Protein AF-A0A9E9L6X9-F1 (afdb_monomer_lite)

Radius of gyration: 19.64 Å; chains: 1; bounding box: 44×42×44 Å

Structure (mmCIF, N/CA/C/O backbone):
data_AF-A0A9E9L6X9-F1
#
_entry.id   AF-A0A9E9L6X9-F1
#
loop_
_atom_site.group_PDB
_atom_site.id
_atom_site.type_symbol
_atom_site.label_atom_id
_atom_site.label_alt_id
_atom_site.label_comp_id
_atom_site.label_asym_id
_atom_site.label_entity_id
_atom_site.label_seq_id
_atom_site.pdbx_PDB_ins_code
_atom_site.Cartn_x
_atom_site.Cartn_y
_atom_site.Cartn_z
_atom_site.occupancy
_atom_site.B_iso_or_equiv
_atom_site.auth_seq_id
_atom_site.auth_comp_id
_atom_site.auth_asym_id
_atom_site.auth_atom_id
_atom_site.pdbx_PDB_model_num
ATOM 1 N N . MET A 1 1 ? -17.446 -1.791 19.828 1.00 82.00 1 MET A N 1
ATOM 2 C CA . MET A 1 1 ? -18.144 -2.607 18.812 1.00 82.00 1 MET A CA 1
ATOM 3 C C . MET A 1 1 ? -17.167 -2.880 17.682 1.00 82.00 1 MET A C 1
ATOM 5 O O . MET A 1 1 ? -16.542 -1.937 17.215 1.00 82.00 1 MET A O 1
ATOM 9 N N . ILE A 1 2 ? -16.989 -4.144 17.301 1.00 91.69 2 ILE A N 1
ATOM 10 C CA . ILE A 1 2 ? -16.137 -4.523 16.167 1.00 91.69 2 ILE A CA 1
ATOM 11 C C . ILE A 1 2 ? -16.890 -4.176 14.880 1.00 91.69 2 ILE A C 1
ATOM 13 O O . ILE A 1 2 ? -18.040 -4.575 14.718 1.00 91.69 2 ILE A O 1
ATOM 17 N N . VAL A 1 3 ? -16.259 -3.416 13.985 1.00 96.06 3 VAL A N 1
ATOM 18 C CA . VAL A 1 3 ? -16.875 -2.995 12.719 1.00 96.06 3 VAL A CA 1
ATOM 19 C C . VAL A 1 3 ? -16.662 -4.086 11.654 1.00 96.06 3 VAL A C 1
ATOM 21 O O . VAL A 1 3 ? -15.544 -4.609 11.556 1.00 96.06 3 VAL A O 1
ATOM 24 N N . PRO A 1 4 ? -17.689 -4.460 10.869 1.00 97.56 4 PRO A N 1
ATOM 25 C CA . PRO A 1 4 ? -17.536 -5.339 9.707 1.00 97.56 4 PRO A CA 1
ATOM 26 C C . PRO A 1 4 ? -16.492 -4.821 8.703 1.00 97.56 4 PRO A C 1
ATOM 28 O O . PRO A 1 4 ? -16.315 -3.612 8.562 1.00 97.56 4 PRO A O 1
ATOM 31 N N . VAL A 1 5 ? -15.753 -5.726 8.053 1.00 97.75 5 VAL A N 1
ATOM 32 C CA . VAL A 1 5 ? -14.608 -5.377 7.182 1.00 97.75 5 VAL A CA 1
ATOM 33 C C . VAL A 1 5 ? -15.015 -4.503 5.995 1.00 97.75 5 VAL A C 1
ATOM 35 O O . VAL A 1 5 ? -14.347 -3.509 5.720 1.00 97.75 5 VAL A O 1
ATOM 38 N N . ASP A 1 6 ? -16.117 -4.841 5.337 1.00 97.81 6 ASP A N 1
ATOM 39 C CA . ASP A 1 6 ? -16.721 -4.091 4.235 1.00 97.81 6 ASP A CA 1
ATOM 40 C C . ASP A 1 6 ? -16.994 -2.641 4.653 1.00 97.81 6 ASP A C 1
ATOM 42 O O . ASP A 1 6 ? -16.557 -1.684 4.011 1.00 97.81 6 ASP A O 1
ATOM 46 N N . ARG A 1 7 ? -17.614 -2.459 5.824 1.00 98.44 7 ARG A N 1
ATOM 47 C CA . ARG A 1 7 ? -17.878 -1.135 6.384 1.00 98.44 7 ARG A CA 1
ATOM 48 C C . ARG A 1 7 ? -16.590 -0.390 6.720 1.00 98.44 7 ARG A C 1
ATOM 50 O O . ARG A 1 7 ? -16.532 0.821 6.517 1.00 98.44 7 ARG A O 1
ATOM 57 N N . VAL A 1 8 ? -15.554 -1.075 7.210 1.00 98.50 8 VAL A N 1
ATOM 58 C CA . VAL A 1 8 ? -14.234 -0.457 7.414 1.00 98.50 8 VAL A CA 1
ATOM 59 C C . VAL A 1 8 ? -13.656 0.035 6.087 1.00 98.50 8 VAL A C 1
ATOM 61 O O . VAL A 1 8 ? -13.207 1.178 6.038 1.00 98.50 8 VAL A O 1
ATOM 64 N N . ALA A 1 9 ? -13.717 -0.757 5.014 1.00 98.56 9 ALA A N 1
ATOM 65 C CA . ALA A 1 9 ? -13.236 -0.348 3.695 1.00 98.56 9 ALA A CA 1
ATOM 66 C C . ALA A 1 9 ? -13.943 0.927 3.202 1.00 98.56 9 ALA A C 1
ATOM 68 O O . ALA A 1 9 ? -13.276 1.893 2.828 1.00 98.56 9 ALA A O 1
ATOM 69 N N . TYR A 1 10 ? -15.275 0.993 3.316 1.00 98.69 10 TYR A N 1
ATOM 70 C CA . TYR A 1 10 ? -16.038 2.203 2.985 1.00 98.69 10 TYR A CA 1
ATOM 71 C C . TYR A 1 10 ? -15.662 3.412 3.850 1.00 98.69 10 TYR A C 1
ATOM 73 O O . TYR A 1 10 ? -15.581 4.531 3.341 1.00 98.69 10 TYR A O 1
ATOM 81 N N . LEU A 1 11 ? -15.412 3.219 5.149 1.00 98.62 11 LEU A N 1
ATOM 82 C CA . LEU A 1 11 ? -14.975 4.303 6.033 1.00 98.62 11 LEU A CA 1
ATOM 83 C C . LEU A 1 11 ? -13.593 4.832 5.635 1.00 98.62 11 LEU A C 1
ATOM 85 O O . LEU A 1 11 ? -13.402 6.046 5.595 1.00 98.62 11 LEU A O 1
ATOM 89 N N . LEU A 1 12 ? -12.650 3.951 5.297 1.00 98.31 12 LEU A N 1
ATOM 90 C CA . LEU A 1 12 ? -11.323 4.349 4.823 1.00 98.31 12 LEU A CA 1
ATOM 91 C C . LEU A 1 12 ? -11.400 5.074 3.471 1.00 98.31 12 LEU A C 1
ATOM 93 O O . LEU A 1 12 ? -10.788 6.131 3.310 1.00 98.31 12 LEU A O 1
ATOM 97 N N . ALA A 1 13 ? -12.212 4.575 2.538 1.00 98.19 13 ALA A N 1
ATOM 98 C CA . ALA A 1 13 ? -12.481 5.242 1.266 1.00 98.19 13 ALA A CA 1
ATOM 99 C C . ALA A 1 13 ? -13.066 6.649 1.472 1.00 98.19 13 ALA A C 1
ATOM 101 O O . ALA A 1 13 ? -12.613 7.624 0.869 1.00 98.19 13 ALA A O 1
ATOM 102 N N . LEU A 1 14 ? -14.036 6.777 2.382 1.00 98.38 14 LEU A N 1
ATOM 103 C CA . LEU A 1 14 ? -14.639 8.058 2.735 1.00 98.38 14 LEU A CA 1
ATOM 104 C C . LEU A 1 14 ? -13.623 9.019 3.362 1.00 98.38 14 LEU A C 1
ATOM 106 O O . LEU A 1 14 ? -13.655 10.210 3.057 1.00 98.38 14 LEU A O 1
ATOM 110 N N . MET A 1 15 ? -12.724 8.526 4.220 1.00 98.06 15 MET A N 1
ATOM 111 C CA . MET A 1 15 ? -11.645 9.331 4.799 1.00 98.06 15 MET A CA 1
ATOM 112 C C . MET A 1 15 ? -10.722 9.893 3.716 1.00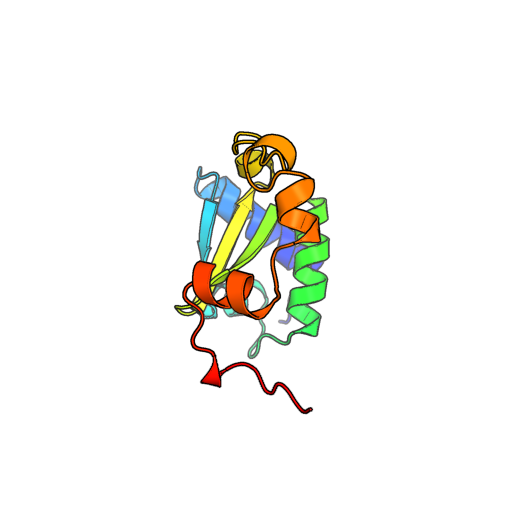 98.06 15 MET A C 1
ATOM 114 O O . MET A 1 15 ? -10.435 11.091 3.739 1.00 98.06 15 MET A O 1
ATOM 118 N N . LEU A 1 16 ? -10.296 9.065 2.754 1.00 97.94 16 LEU A N 1
ATOM 119 C CA . LEU A 1 16 ? -9.452 9.524 1.650 1.00 97.94 16 LEU A CA 1
ATOM 120 C C . LEU A 1 16 ? -10.184 10.567 0.800 1.00 97.94 16 LEU A C 1
ATOM 122 O O . LEU A 1 16 ? -9.667 11.669 0.614 1.00 97.94 16 LEU A O 1
ATOM 126 N N . LYS A 1 17 ? -11.427 10.280 0.397 1.00 97.25 17 LYS A N 1
ATOM 127 C CA . LYS A 1 17 ? -12.269 11.216 -0.361 1.00 97.25 17 LYS A CA 1
ATOM 128 C C . LYS A 1 17 ? -12.423 12.560 0.355 1.00 97.25 17 LYS A C 1
ATOM 130 O O . LYS A 1 17 ? -12.201 13.600 -0.249 1.00 97.25 17 LYS A O 1
ATOM 135 N N . ARG A 1 18 ? -12.752 12.555 1.653 1.00 98.06 18 ARG A N 1
ATOM 136 C CA . ARG A 1 18 ? -12.914 13.781 2.461 1.00 98.06 18 ARG A CA 1
ATOM 137 C C . ARG A 1 18 ? -11.617 14.560 2.657 1.00 98.06 18 ARG A C 1
ATOM 139 O O . ARG A 1 18 ? -11.672 15.751 2.933 1.00 98.06 18 ARG A O 1
ATOM 146 N N . SER A 1 19 ? -10.465 13.908 2.524 1.00 97.12 19 SER A N 1
ATOM 147 C CA . SER A 1 19 ? -9.172 14.591 2.583 1.00 97.12 19 SER A CA 1
ATOM 148 C C . SER A 1 19 ? -8.836 15.378 1.309 1.00 97.12 19 SER A C 1
ATOM 150 O O . SER A 1 19 ? -7.864 16.128 1.329 1.00 97.12 19 SER A O 1
ATOM 152 N N . ASN A 1 20 ? -9.611 15.217 0.223 1.00 95.31 20 ASN A N 1
ATOM 153 C CA . ASN A 1 20 ? -9.345 15.776 -1.110 1.00 95.31 20 ASN A CA 1
ATOM 154 C C . ASN A 1 20 ? -7.945 15.428 -1.656 1.00 95.31 20 ASN A C 1
ATOM 156 O O . ASN A 1 20 ? -7.358 16.187 -2.424 1.00 95.31 20 ASN A O 1
ATOM 160 N N . LYS A 1 21 ? -7.393 14.279 -1.251 1.00 95.00 21 LYS A N 1
ATOM 161 C CA . LYS A 1 21 ? -6.097 13.766 -1.711 1.00 95.00 21 LYS A CA 1
ATOM 162 C C . LYS A 1 21 ? -6.285 12.446 -2.445 1.00 95.00 21 LYS A C 1
ATOM 164 O O . LYS A 1 21 ? -7.198 11.686 -2.144 1.00 95.00 21 LYS A O 1
ATOM 169 N N . THR A 1 22 ? -5.363 12.142 -3.353 1.00 92.81 22 THR A N 1
ATOM 170 C CA . THR A 1 22 ? -5.310 10.851 -4.060 1.00 92.81 22 THR A CA 1
ATOM 171 C C . THR A 1 22 ? -4.621 9.750 -3.251 1.00 92.81 22 THR A C 1
ATOM 173 O O . THR A 1 22 ? -4.797 8.567 -3.540 1.00 92.81 22 THR A O 1
ATOM 176 N N . LYS A 1 23 ? -3.854 10.137 -2.223 1.00 96.12 23 LYS A N 1
ATOM 177 C CA . LYS A 1 23 ? -3.147 9.252 -1.292 1.00 96.12 23 LYS A CA 1
ATOM 178 C C . LYS A 1 23 ? -3.029 9.865 0.102 1.00 96.12 23 LYS A C 1
ATOM 180 O O . LYS A 1 23 ? -2.979 11.088 0.252 1.00 96.12 23 LYS A O 1
ATOM 185 N N . GLY A 1 24 ? -2.924 9.021 1.122 1.00 95.94 24 GLY A N 1
ATOM 186 C CA . GLY A 1 24 ? -2.728 9.440 2.506 1.00 95.94 24 GLY A CA 1
ATOM 187 C C . GLY A 1 24 ? -2.068 8.364 3.361 1.00 95.94 24 GLY A C 1
ATOM 188 O O . GLY A 1 24 ? -2.255 7.172 3.137 1.00 95.94 24 GLY A O 1
ATOM 189 N N . ARG A 1 25 ? -1.302 8.793 4.369 1.00 96.50 25 ARG A N 1
ATOM 190 C CA . ARG A 1 25 ? -0.759 7.905 5.403 1.00 96.50 25 ARG A CA 1
ATOM 191 C C . ARG A 1 25 ? -1.727 7.829 6.579 1.00 96.50 25 ARG A C 1
ATOM 193 O O . ARG A 1 25 ? -2.247 8.849 7.026 1.00 96.50 25 ARG A O 1
ATOM 200 N N . MET A 1 26 ? -1.905 6.636 7.126 1.00 95.88 26 MET A N 1
ATOM 201 C CA . MET A 1 26 ? -2.636 6.390 8.362 1.00 95.88 26 MET A CA 1
ATOM 202 C C . MET A 1 26 ? -1.777 5.622 9.365 1.00 95.88 26 MET A C 1
ATOM 204 O O . MET A 1 26 ? -0.925 4.812 9.009 1.00 95.88 26 MET A O 1
ATOM 208 N N . SER A 1 27 ? -2.009 5.863 10.651 1.00 96.56 27 SER A N 1
ATOM 209 C CA . SER A 1 27 ? -1.332 5.118 11.714 1.00 96.56 27 SER A CA 1
ATOM 210 C C . SER A 1 27 ? -2.047 3.792 12.010 1.00 96.56 27 SER A C 1
ATOM 212 O O . SER A 1 27 ? -3.256 3.671 11.799 1.00 96.56 27 SER A O 1
ATOM 214 N N . LYS A 1 28 ? -1.350 2.825 12.628 1.00 95.56 28 LYS A N 1
ATOM 215 C CA . LYS A 1 28 ? -1.988 1.612 13.187 1.00 95.56 28 LYS A CA 1
ATOM 216 C C . LYS A 1 28 ? -3.087 1.963 14.204 1.00 95.56 28 LYS A C 1
ATOM 218 O O . LYS A 1 28 ? -4.098 1.274 14.308 1.00 95.56 28 LYS A O 1
ATOM 223 N N . LYS A 1 29 ? -2.920 3.062 14.957 1.00 96.31 29 LYS A N 1
ATOM 224 C CA . LYS A 1 29 ? -3.939 3.586 15.886 1.00 96.31 29 LYS A CA 1
ATOM 225 C C . LYS A 1 29 ? -5.209 4.006 15.143 1.00 96.31 29 LYS A C 1
ATOM 227 O O . LYS A 1 29 ? -6.295 3.649 15.582 1.00 96.31 29 LYS A O 1
ATOM 232 N N . THR A 1 30 ? -5.077 4.700 14.016 1.00 97.38 30 THR A N 1
ATOM 233 C CA . THR A 1 30 ? -6.212 5.107 13.179 1.00 97.38 30 THR A CA 1
ATOM 234 C C . THR A 1 30 ? -6.994 3.891 12.686 1.00 97.38 30 THR A C 1
ATOM 236 O O . THR A 1 30 ? -8.204 3.841 12.882 1.00 97.38 30 THR A O 1
ATOM 239 N N . LEU A 1 31 ? -6.316 2.872 12.143 1.00 97.31 31 LEU A N 1
ATOM 240 C CA . LEU A 1 31 ? -6.983 1.654 11.668 1.00 97.31 31 LEU A CA 1
ATOM 241 C C . LEU A 1 31 ? -7.714 0.909 12.800 1.00 97.31 31 LEU A C 1
ATOM 243 O O . LEU A 1 31 ? -8.834 0.433 12.610 1.00 97.31 31 LEU A O 1
ATOM 247 N N . ARG A 1 32 ? -7.131 0.861 14.005 1.00 97.38 32 ARG A N 1
ATOM 248 C CA . ARG A 1 32 ? -7.792 0.311 15.204 1.00 97.38 32 ARG A CA 1
ATOM 249 C C . ARG A 1 32 ? -9.053 1.080 15.592 1.00 97.38 32 ARG A C 1
ATOM 251 O O . ARG A 1 32 ? -10.067 0.453 15.884 1.00 97.38 32 ARG A O 1
ATOM 258 N N . ILE A 1 33 ? -9.009 2.414 15.557 1.00 97.75 33 ILE A N 1
ATOM 259 C CA . ILE A 1 33 ? -10.168 3.270 15.853 1.00 97.75 33 ILE A CA 1
ATOM 260 C C . ILE A 1 33 ? -11.287 3.019 14.838 1.00 97.75 33 ILE A C 1
ATOM 262 O O . ILE A 1 33 ? -12.412 2.737 15.238 1.00 97.75 33 ILE A O 1
ATOM 266 N N . VAL A 1 34 ? -10.975 3.058 13.539 1.00 97.69 34 VAL A N 1
ATOM 267 C CA . VAL A 1 34 ? -11.971 2.877 12.467 1.00 97.69 34 VAL A CA 1
ATOM 268 C C . VAL A 1 34 ? -12.587 1.477 12.500 1.00 97.69 34 VAL A C 1
ATOM 270 O O . VAL A 1 34 ? -13.789 1.322 12.310 1.00 97.69 34 VAL A O 1
ATOM 273 N N . SER A 1 35 ? -11.780 0.450 12.771 1.00 97.88 35 SER A N 1
ATOM 274 C CA . SER A 1 35 ? -12.245 -0.941 12.814 1.00 97.88 35 SER A CA 1
ATOM 275 C C . SER A 1 35 ? -12.869 -1.360 14.147 1.00 97.88 35 SER A C 1
ATOM 277 O O . SER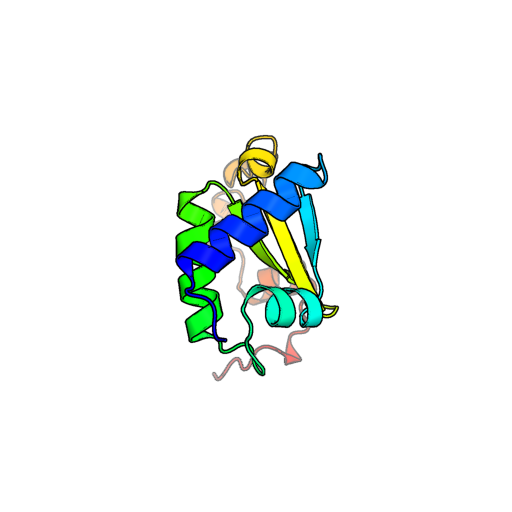 A 1 35 ? -13.452 -2.445 14.232 1.00 97.88 35 SER A O 1
ATOM 279 N N . GLY A 1 36 ? -12.724 -0.552 15.199 1.00 97.56 36 GLY A N 1
ATOM 280 C CA . GLY A 1 36 ? -13.119 -0.909 16.561 1.00 97.56 36 GLY A CA 1
ATOM 281 C C . GLY A 1 36 ? -12.349 -2.105 17.140 1.00 97.56 36 GLY A C 1
ATOM 282 O O . GLY A 1 36 ? -12.848 -2.762 18.054 1.00 97.56 36 GLY A O 1
ATOM 283 N N . ARG A 1 37 ? -11.165 -2.430 16.597 1.00 96.44 37 ARG A N 1
ATOM 284 C CA . ARG A 1 37 ? -10.351 -3.590 17.003 1.00 96.44 37 ARG A CA 1
ATOM 285 C C . ARG A 1 37 ? -9.216 -3.183 17.930 1.00 96.44 37 ARG A C 1
ATOM 287 O O . ARG A 1 37 ? -8.529 -2.192 17.699 1.00 96.44 37 ARG A O 1
ATOM 294 N N . LYS A 1 38 ? -8.963 -4.011 18.948 1.00 94.31 38 LYS A N 1
ATOM 295 C CA . LYS A 1 38 ? -7.821 -3.845 19.861 1.00 94.31 38 LYS A CA 1
ATOM 296 C C . LYS A 1 38 ? -6.492 -4.170 19.168 1.00 94.31 38 LYS A C 1
ATOM 298 O O . LYS A 1 38 ? -5.537 -3.406 19.299 1.00 94.31 38 LYS A O 1
ATOM 303 N N . ASN A 1 39 ? -6.479 -5.257 18.396 1.00 93.94 39 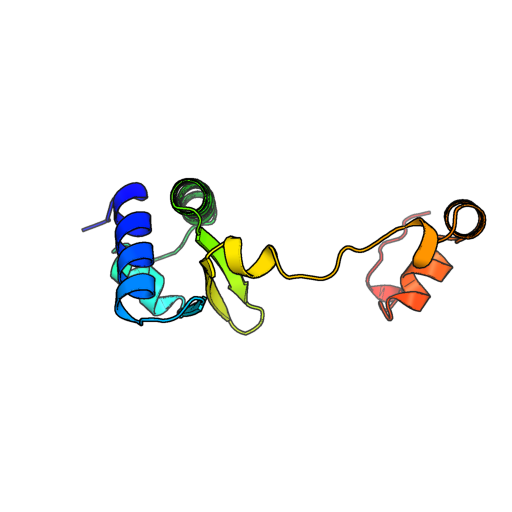ASN A N 1
ATOM 304 C CA . ASN A 1 39 ? -5.333 -5.757 17.641 1.00 93.94 39 ASN A CA 1
ATOM 305 C C . ASN A 1 39 ? -5.715 -5.931 16.167 1.00 93.94 39 ASN A C 1
ATOM 307 O O . ASN A 1 39 ? -6.852 -6.285 15.856 1.00 93.94 39 ASN A O 1
ATOM 311 N N . ILE A 1 40 ? -4.760 -5.687 15.274 1.00 94.62 40 ILE A N 1
ATOM 312 C CA . ILE A 1 40 ? -4.921 -5.869 13.831 1.00 94.62 40 ILE A CA 1
ATOM 313 C C . ILE A 1 40 ? -4.258 -7.196 13.466 1.00 94.62 40 ILE A C 1
ATOM 315 O O . ILE A 1 40 ? -3.045 -7.327 13.579 1.00 94.62 40 ILE A O 1
ATOM 319 N N . GLN A 1 41 ? -5.067 -8.186 13.099 1.00 94.06 41 GLN A N 1
ATOM 320 C CA . GLN A 1 41 ? -4.594 -9.506 12.678 1.00 94.06 41 GLN A CA 1
ATOM 321 C C . GLN A 1 41 ? -4.389 -9.536 11.160 1.00 94.06 41 GLN A C 1
ATOM 323 O O . GLN A 1 41 ? -5.126 -8.869 10.431 1.00 94.06 41 GLN A O 1
ATOM 328 N N . ALA A 1 42 ? -3.456 -10.364 10.685 1.00 94.75 42 ALA A N 1
ATOM 329 C CA . ALA A 1 42 ? -3.180 -10.532 9.256 1.00 94.75 42 ALA A CA 1
ATOM 330 C C . ALA A 1 42 ? -4.437 -10.925 8.457 1.00 94.75 42 ALA A C 1
ATOM 332 O O . ALA A 1 42 ? -4.733 -10.308 7.441 1.00 94.75 42 ALA A O 1
ATOM 333 N N . ALA A 1 43 ? -5.255 -11.851 8.974 1.00 96.25 43 ALA A N 1
ATOM 334 C CA . ALA A 1 43 ? -6.510 -12.257 8.330 1.00 96.25 43 ALA A CA 1
ATOM 335 C C . ALA A 1 43 ? -7.512 -11.098 8.153 1.00 96.25 43 ALA A C 1
ATOM 337 O O . ALA A 1 43 ? -8.253 -11.044 7.174 1.00 96.25 43 ALA A O 1
ATOM 338 N N . PHE A 1 44 ? -7.540 -10.139 9.085 1.00 97.31 44 PHE A N 1
ATOM 339 C CA . PHE A 1 44 ? -8.361 -8.937 8.929 1.00 97.31 44 PHE A CA 1
ATOM 340 C C . PHE A 1 44 ? -7.805 -8.015 7.838 1.00 97.31 44 PHE A C 1
ATOM 342 O O . PHE A 1 44 ? -8.589 -7.494 7.051 1.00 97.31 44 PHE A O 1
ATOM 349 N N . LEU A 1 45 ? -6.481 -7.821 7.789 1.00 97.19 45 LEU A N 1
ATOM 350 C CA . LEU A 1 45 ? -5.833 -7.003 6.760 1.00 97.19 45 LEU A CA 1
ATOM 351 C C . LEU A 1 45 ? -6.053 -7.583 5.366 1.00 97.19 45 LEU A C 1
ATOM 353 O O . LEU A 1 45 ? -6.462 -6.844 4.482 1.00 97.19 45 LEU A O 1
ATOM 357 N N . PHE A 1 46 ? -5.881 -8.896 5.209 1.00 97.00 46 PHE A N 1
ATOM 358 C CA . PHE A 1 46 ? -6.134 -9.604 3.957 1.00 97.00 46 PHE A CA 1
ATOM 359 C C . PHE A 1 46 ? -7.549 -9.329 3.430 1.00 97.00 46 PHE A C 1
ATOM 361 O O . PHE A 1 46 ? -7.721 -8.802 2.336 1.00 97.00 46 PHE A O 1
ATOM 368 N N . ASN A 1 47 ? -8.569 -9.557 4.262 1.00 97.75 47 ASN A N 1
ATOM 369 C CA . ASN A 1 47 ? -9.956 -9.282 3.880 1.00 97.75 47 ASN A CA 1
ATOM 370 C C . ASN A 1 47 ? -10.210 -7.790 3.603 1.00 97.75 47 ASN A C 1
ATOM 372 O O . ASN A 1 47 ? -11.006 -7.440 2.731 1.00 97.75 47 ASN A O 1
ATOM 376 N N . LEU A 1 48 ? -9.559 -6.894 4.348 1.00 98.25 48 LEU A N 1
ATOM 377 C CA . LEU A 1 48 ? -9.669 -5.456 4.127 1.00 98.25 48 LEU A CA 1
ATOM 378 C C . LEU A 1 48 ? -9.055 -5.036 2.783 1.00 98.25 48 LEU A C 1
ATOM 380 O O . LEU A 1 48 ? -9.640 -4.186 2.115 1.00 98.25 48 LEU A O 1
ATOM 384 N N . TYR A 1 49 ? -7.933 -5.630 2.371 1.00 97.69 49 TYR A N 1
ATOM 385 C CA . TYR A 1 49 ? -7.314 -5.368 1.070 1.00 97.69 49 TYR A CA 1
ATOM 386 C C . TYR A 1 49 ? -8.248 -5.738 -0.082 1.00 97.69 49 TYR A C 1
ATOM 388 O O . TYR A 1 49 ? -8.487 -4.894 -0.940 1.00 97.69 49 TYR A O 1
ATOM 396 N N . GLU A 1 50 ? -8.874 -6.914 -0.041 1.00 97.38 50 GLU A N 1
ATOM 397 C CA . GLU A 1 50 ? -9.855 -7.348 -1.052 1.00 97.38 50 GLU A CA 1
ATOM 398 C C . GLU A 1 50 ? -11.052 -6.384 -1.169 1.00 97.38 50 GLU A C 1
ATOM 400 O O . GLU A 1 50 ? -11.498 -6.006 -2.259 1.00 97.38 50 GLU A O 1
ATOM 405 N N . ASN A 1 51 ? -11.558 -5.916 -0.024 1.00 98.31 51 ASN A N 1
ATOM 406 C CA . ASN A 1 51 ? -12.674 -4.970 0.002 1.00 98.31 51 ASN A CA 1
ATOM 407 C C . ASN A 1 51 ? -12.268 -3.582 -0.521 1.00 98.31 51 ASN A C 1
ATOM 409 O O . ASN A 1 51 ? -13.041 -2.944 -1.232 1.00 98.31 51 ASN A O 1
ATOM 413 N N . LEU A 1 52 ? -11.058 -3.107 -0.208 1.00 98.19 52 LEU A N 1
ATOM 414 C CA . LEU A 1 52 ? -10.527 -1.851 -0.749 1.00 98.19 52 LEU A CA 1
ATOM 415 C C . LEU A 1 52 ? -10.255 -1.948 -2.254 1.00 98.19 52 LEU A C 1
ATOM 417 O O . LEU A 1 52 ? -10.569 -1.009 -2.990 1.00 98.19 52 LEU A O 1
ATOM 421 N N . TYR A 1 53 ? -9.749 -3.093 -2.714 1.00 96.75 53 TYR A N 1
ATOM 422 C CA . TYR A 1 53 ? -9.478 -3.356 -4.122 1.00 96.75 53 TYR A CA 1
ATOM 423 C C . TYR A 1 53 ? -10.743 -3.180 -4.966 1.00 96.75 53 TYR A C 1
ATOM 425 O O . TYR A 1 53 ? -10.722 -2.470 -5.977 1.00 96.75 53 TYR A O 1
ATOM 433 N N . SER A 1 54 ? -11.867 -3.722 -4.491 1.00 96.12 54 SER A N 1
ATOM 434 C CA . SER A 1 54 ? -13.194 -3.577 -5.111 1.00 96.12 54 SER A CA 1
ATOM 435 C C . SER A 1 54 ? -13.668 -2.117 -5.219 1.00 96.12 54 SER A C 1
ATOM 437 O O . SER A 1 54 ? -14.499 -1.797 -6.064 1.00 96.12 54 SER A O 1
ATOM 439 N N . LEU A 1 55 ? -13.116 -1.210 -4.406 1.00 97.25 55 LEU A N 1
ATOM 440 C CA . LEU A 1 55 ? -13.393 0.233 -4.431 1.00 97.25 55 LEU A CA 1
ATOM 441 C C . LEU A 1 55 ? -12.363 1.039 -5.245 1.00 97.25 55 LEU A C 1
ATOM 443 O O . LEU A 1 55 ? -12.394 2.270 -5.227 1.00 97.25 55 LEU A O 1
ATOM 447 N N . GLY A 1 56 ? -11.428 0.377 -5.935 1.00 96.25 56 GLY A N 1
ATOM 448 C CA . GLY A 1 56 ? -10.356 1.046 -6.681 1.00 96.25 56 GLY A CA 1
ATOM 449 C C . GLY A 1 56 ? -9.255 1.630 -5.788 1.00 96.25 56 GLY A C 1
ATOM 450 O O . GLY A 1 56 ? -8.509 2.509 -6.224 1.00 96.25 56 GLY A O 1
ATOM 451 N N . LEU A 1 57 ? -9.155 1.164 -4.542 1.00 97.81 57 LEU A N 1
ATOM 452 C CA . LEU A 1 57 ? -8.166 1.607 -3.564 1.00 97.81 57 LEU A CA 1
ATOM 453 C C . LEU A 1 57 ? -7.161 0.499 -3.262 1.00 97.81 57 LEU A C 1
ATOM 455 O O . LEU A 1 57 ? -7.484 -0.683 -3.318 1.00 97.81 57 LEU A O 1
ATOM 459 N N . GLU A 1 58 ? -5.960 0.904 -2.877 1.00 97.19 58 GLU A N 1
ATOM 460 C CA . GLU A 1 58 ? -4.917 0.028 -2.354 1.00 97.19 58 GLU A CA 1
ATOM 461 C C . GLU A 1 58 ? -4.433 0.535 -1.002 1.00 97.19 58 GLU A C 1
ATOM 463 O O . GLU A 1 58 ? -4.416 1.742 -0.736 1.00 97.19 58 GLU A O 1
ATOM 468 N N . MET A 1 59 ? -4.045 -0.406 -0.141 1.00 97.12 59 MET A N 1
ATOM 469 C CA . MET A 1 59 ? -3.436 -0.117 1.147 1.00 97.12 59 MET A CA 1
ATOM 470 C C . MET A 1 59 ? -2.180 -0.964 1.321 1.00 97.12 59 MET A C 1
ATOM 472 O O . MET A 1 59 ? -2.234 -2.177 1.167 1.00 97.12 59 MET A O 1
ATOM 476 N N . VAL A 1 60 ? -1.071 -0.332 1.697 1.00 95.88 60 VAL A N 1
ATOM 477 C CA . VAL A 1 60 ? 0.216 -1.006 1.936 1.00 95.88 60 VAL A CA 1
ATOM 478 C C . VAL A 1 60 ? 0.739 -0.646 3.317 1.00 95.88 60 VAL A C 1
ATOM 480 O O . VAL A 1 60 ? 0.571 0.492 3.764 1.00 95.88 60 VAL A O 1
ATOM 483 N N . GLU A 1 61 ? 1.330 -1.609 4.021 1.00 95.38 61 GLU A N 1
ATOM 484 C CA . GLU A 1 61 ? 2.069 -1.326 5.255 1.00 95.38 61 GLU A CA 1
ATOM 485 C C . GLU A 1 61 ? 3.371 -0.583 4.918 1.00 95.38 61 GLU A C 1
ATOM 487 O O . GLU A 1 61 ? 3.940 -0.770 3.849 1.00 95.38 61 GLU A O 1
ATOM 492 N N . LEU A 1 62 ? 3.793 0.327 5.796 1.00 95.12 62 LEU A N 1
ATOM 493 C CA . LEU A 1 62 ? 5.005 1.131 5.614 1.00 95.12 62 LEU A CA 1
ATOM 494 C C . LEU A 1 62 ? 6.085 0.696 6.607 1.00 95.12 62 LEU A C 1
ATOM 496 O O . LEU A 1 62 ? 5.756 0.411 7.759 1.00 95.12 62 LEU A O 1
ATOM 500 N N . ASP A 1 63 ? 7.359 0.793 6.221 1.00 89.56 63 ASP A N 1
ATOM 501 C CA . ASP A 1 63 ? 8.512 0.357 7.035 1.00 89.56 63 ASP A CA 1
ATOM 502 C C . ASP A 1 63 ? 8.574 1.054 8.398 1.00 89.56 63 ASP A C 1
ATOM 504 O O . ASP A 1 63 ? 8.807 0.450 9.441 1.00 89.56 63 ASP A O 1
ATOM 508 N N . ARG A 1 64 ? 8.258 2.355 8.423 1.00 85.38 64 ARG A N 1
ATOM 509 C CA . ARG A 1 64 ? 8.182 3.154 9.662 1.00 85.38 64 ARG A CA 1
ATOM 510 C C . ARG A 1 64 ? 6.863 2.960 10.422 1.00 85.38 64 ARG A C 1
ATOM 512 O O . ARG A 1 64 ? 6.478 3.807 11.233 1.00 85.38 64 ARG A O 1
ATOM 519 N N . GLY A 1 65 ? 6.125 1.903 10.104 1.00 86.75 65 GLY A N 1
ATOM 520 C CA . GLY A 1 65 ? 4.820 1.564 10.643 1.00 86.75 65 GLY A CA 1
ATOM 521 C C . GLY A 1 65 ? 3.654 2.392 10.090 1.00 86.75 65 GLY A C 1
ATOM 522 O O . GLY A 1 65 ? 3.784 3.527 9.610 1.00 86.75 65 GLY A O 1
ATOM 523 N N . GLY A 1 66 ? 2.456 1.826 10.246 1.00 94.50 66 GLY A N 1
ATOM 524 C CA . GLY A 1 66 ? 1.218 2.385 9.704 1.00 94.50 66 GLY A CA 1
ATOM 525 C C . GLY A 1 66 ? 0.985 1.917 8.273 1.00 94.50 66 GLY A C 1
ATOM 526 O O . GLY A 1 66 ? 1.570 0.930 7.851 1.00 94.50 66 GLY A O 1
ATOM 527 N N . TYR A 1 67 ? 0.119 2.622 7.552 1.00 97.38 67 TYR A N 1
ATOM 528 C CA . TYR A 1 67 ? -0.287 2.236 6.206 1.00 97.38 67 TYR A CA 1
ATOM 529 C C . TYR A 1 67 ? -0.358 3.453 5.288 1.00 97.38 67 TYR A C 1
ATOM 531 O O . TYR A 1 67 ? -0.751 4.536 5.728 1.00 97.38 67 TYR A O 1
ATOM 539 N N . ALA A 1 68 ? -0.014 3.284 4.018 1.00 97.38 68 ALA A N 1
ATOM 540 C CA . ALA A 1 68 ? -0.449 4.193 2.965 1.00 97.38 68 ALA A CA 1
ATOM 541 C C . ALA A 1 68 ? -1.758 3.669 2.373 1.00 97.38 68 ALA A C 1
ATOM 543 O O . ALA A 1 68 ? -1.919 2.467 2.220 1.00 97.38 68 ALA A O 1
ATOM 544 N N . LEU A 1 69 ? -2.681 4.575 2.060 1.00 97.88 69 LEU A N 1
ATOM 545 C CA . LEU A 1 69 ? -3.936 4.311 1.360 1.00 97.88 69 LEU A CA 1
ATOM 546 C C . LEU A 1 69 ? -4.016 5.245 0.157 1.00 97.88 69 LEU A C 1
ATOM 548 O O . LEU A 1 69 ? -3.794 6.450 0.308 1.00 97.88 69 LEU A O 1
ATOM 552 N N . PHE A 1 70 ? -4.335 4.716 -1.018 1.00 97.62 70 PHE A N 1
ATOM 553 C CA . PHE A 1 70 ? -4.350 5.499 -2.249 1.00 97.62 70 PHE A CA 1
ATOM 554 C C . PHE A 1 70 ? -5.289 4.922 -3.308 1.00 97.62 70 PHE A C 1
ATOM 556 O O . PHE A 1 70 ? -5.660 3.753 -3.258 1.00 97.62 70 PHE A O 1
ATOM 563 N N . HIS A 1 71 ? -5.676 5.759 -4.272 1.00 96.50 71 HIS A N 1
ATOM 564 C CA . HIS A 1 71 ? -6.361 5.303 -5.482 1.00 96.50 71 HIS A CA 1
ATOM 565 C C . HIS A 1 71 ? -5.396 4.551 -6.390 1.00 96.50 71 HIS A C 1
ATOM 567 O O . HIS A 1 71 ? -4.347 5.090 -6.719 1.00 96.50 71 HIS A O 1
ATOM 573 N N . ARG A 1 72 ? -5.767 3.354 -6.858 1.00 94.06 72 ARG A N 1
ATOM 574 C CA . ARG A 1 72 ? -4.931 2.567 -7.785 1.00 94.06 72 ARG A CA 1
ATOM 575 C C . ARG A 1 72 ? -4.599 3.327 -9.070 1.00 94.06 72 ARG A C 1
ATOM 577 O O . ARG A 1 72 ? -3.502 3.188 -9.598 1.00 94.06 72 ARG A O 1
ATOM 584 N N . SER A 1 73 ? -5.494 4.214 -9.505 1.00 93.12 73 SER A N 1
ATOM 585 C CA . SER A 1 73 ? -5.290 5.062 -10.681 1.00 93.12 73 SER A CA 1
ATOM 586 C C . SER A 1 73 ? -4.073 5.987 -10.591 1.00 93.12 73 SER A C 1
ATOM 588 O O . SER A 1 73 ? -3.597 6.452 -11.621 1.00 93.12 73 SER A O 1
ATOM 590 N N . ILE A 1 74 ? -3.495 6.229 -9.402 1.00 92.50 74 ILE A N 1
ATOM 591 C CA . ILE A 1 74 ? -2.224 6.971 -9.322 1.00 92.50 74 ILE A CA 1
ATOM 592 C C . ILE A 1 74 ? -1.082 6.245 -10.043 1.00 92.50 74 ILE A C 1
ATOM 594 O O . ILE A 1 74 ? -0.099 6.885 -10.407 1.00 92.50 74 ILE A O 1
ATOM 598 N N . LEU A 1 75 ? -1.197 4.923 -10.210 1.00 90.56 75 LEU A N 1
ATOM 599 C CA . LEU A 1 75 ? -0.187 4.091 -10.849 1.00 90.56 75 LEU A CA 1
ATOM 600 C C . LEU A 1 75 ? -0.351 4.026 -12.375 1.00 90.56 75 LEU A C 1
ATOM 602 O O . LEU A 1 75 ? 0.583 3.626 -13.059 1.00 90.56 75 LEU A O 1
ATOM 606 N N . GLU A 1 76 ? -1.481 4.478 -12.930 1.00 89.31 76 GLU A N 1
ATOM 607 C CA . GLU A 1 76 ? -1.727 4.467 -14.384 1.00 89.31 76 GLU A CA 1
ATOM 608 C C . GLU A 1 76 ? -0.763 5.384 -15.157 1.00 89.31 76 GLU A C 1
ATOM 610 O O . GLU A 1 76 ? -0.514 5.164 -16.339 1.00 89.31 76 GLU A O 1
ATOM 615 N N . GLY A 1 77 ? -0.195 6.397 -14.494 1.00 85.50 77 GLY A N 1
ATOM 616 C CA . GLY A 1 77 ? 0.794 7.310 -15.076 1.00 85.50 77 GLY A CA 1
ATOM 617 C C . GLY A 1 77 ? 2.256 6.907 -14.853 1.00 85.50 77 GLY A C 1
ATOM 618 O O . GLY A 1 77 ? 3.150 7.680 -15.197 1.00 85.50 77 GLY A O 1
ATOM 619 N N . VAL A 1 78 ? 2.522 5.754 -14.233 1.00 91.94 78 VAL A N 1
ATOM 620 C CA . VAL A 1 78 ? 3.889 5.315 -13.912 1.00 91.94 78 VAL A CA 1
ATOM 621 C C . VAL A 1 78 ? 4.583 4.777 -15.176 1.00 91.94 78 VAL A C 1
ATOM 623 O O . VAL A 1 78 ? 3.937 4.095 -15.975 1.00 91.94 78 VAL A O 1
ATOM 626 N N . PRO A 1 79 ? 5.886 5.063 -15.393 1.00 92.56 79 PRO A N 1
ATOM 627 C CA . PRO A 1 79 ? 6.615 4.570 -16.558 1.00 92.56 79 PRO A CA 1
ATOM 628 C C . PRO A 1 79 ? 6.562 3.047 -16.699 1.00 92.56 79 PRO A C 1
ATOM 630 O O . PRO A 1 79 ? 6.768 2.304 -15.739 1.00 92.56 79 PRO A O 1
ATOM 633 N N . VAL A 1 80 ? 6.340 2.581 -17.928 1.00 93.19 80 VAL A N 1
ATOM 634 C CA . VAL A 1 80 ? 6.363 1.151 -18.246 1.00 93.19 80 VAL A CA 1
ATOM 635 C C . VAL A 1 80 ? 7.804 0.654 -18.243 1.00 93.19 80 VAL A C 1
ATOM 637 O O . VAL A 1 80 ? 8.621 1.108 -19.046 1.00 93.19 80 VAL A O 1
ATOM 640 N N . LEU A 1 81 ? 8.096 -0.332 -17.397 1.00 94.94 81 LEU A N 1
ATOM 641 C CA . LEU A 1 81 ? 9.363 -1.055 -17.427 1.00 94.94 81 LEU A CA 1
ATOM 642 C C . LEU A 1 81 ? 9.353 -2.052 -18.590 1.00 94.94 81 LEU A C 1
ATOM 644 O O . LEU A 1 81 ? 8.472 -2.907 -18.692 1.00 94.94 81 LEU A O 1
ATOM 648 N N . LYS A 1 82 ? 10.330 -1.942 -19.490 1.00 96.12 82 LYS A N 1
ATOM 649 C CA . LYS A 1 82 ? 10.461 -2.818 -20.658 1.00 96.12 82 LYS A CA 1
ATOM 650 C C . LYS A 1 82 ? 11.706 -3.671 -20.507 1.00 96.12 82 LYS A C 1
ATOM 652 O O . LYS A 1 82 ? 12.816 -3.164 -20.605 1.00 96.12 82 LYS A O 1
ATOM 657 N N . ALA A 1 83 ? 11.517 -4.982 -20.358 1.00 94.94 83 ALA A N 1
ATOM 658 C CA . ALA A 1 83 ? 12.626 -5.923 -20.196 1.00 94.94 83 ALA A CA 1
ATOM 659 C C . ALA A 1 83 ? 13.670 -5.793 -21.314 1.00 94.94 83 ALA A C 1
ATOM 661 O O . ALA A 1 83 ? 14.854 -5.759 -21.044 1.00 94.94 83 ALA A O 1
ATOM 662 N N . ARG A 1 84 ? 13.251 -5.630 -22.573 1.00 93.88 84 ARG A N 1
ATOM 663 C CA . ARG A 1 84 ? 14.186 -5.451 -23.699 1.00 93.88 84 ARG A CA 1
ATOM 664 C C . ARG A 1 84 ? 15.115 -4.231 -23.575 1.00 93.88 84 ARG A C 1
ATOM 666 O O . ARG A 1 84 ? 16.167 -4.250 -24.198 1.00 93.88 84 ARG A O 1
ATOM 673 N N . ASP A 1 85 ? 14.696 -3.207 -22.833 1.00 95.25 85 ASP A N 1
ATOM 674 C CA . ASP A 1 85 ? 15.408 -1.936 -22.696 1.00 95.25 85 ASP A CA 1
ATOM 675 C C . ASP A 1 85 ? 16.251 -1.915 -21.403 1.00 95.25 85 ASP A C 1
ATOM 677 O O . ASP A 1 85 ? 17.257 -1.220 -21.356 1.00 95.25 85 ASP A O 1
ATOM 681 N N . LEU A 1 86 ? 15.843 -2.670 -20.370 1.00 95.50 86 LEU A N 1
ATOM 682 C CA . LEU A 1 86 ? 16.463 -2.667 -19.035 1.00 95.50 86 LEU A CA 1
ATOM 683 C C . LEU A 1 86 ? 17.268 -3.932 -18.710 1.00 95.50 86 LEU A C 1
ATOM 685 O O . LEU A 1 86 ? 18.248 -3.842 -17.997 1.00 95.50 86 LEU A O 1
ATOM 689 N N . ILE A 1 87 ? 16.837 -5.091 -19.214 1.00 94.88 87 ILE A N 1
ATOM 690 C CA . ILE A 1 87 ? 17.462 -6.411 -19.023 1.00 94.88 87 ILE A CA 1
ATOM 691 C C . ILE A 1 87 ? 17.371 -7.213 -20.341 1.00 94.88 87 ILE A C 1
ATOM 693 O O . ILE A 1 87 ? 16.494 -8.080 -20.522 1.00 94.88 87 ILE A O 1
ATOM 697 N N . PRO A 1 88 ? 18.210 -6.885 -21.344 1.00 95.38 88 PRO A N 1
ATOM 698 C CA . PRO A 1 88 ? 18.208 -7.521 -22.658 1.00 95.38 88 PRO A CA 1
ATOM 699 C C . PRO A 1 88 ? 18.248 -9.055 -22.608 1.00 95.38 88 PRO A C 1
ATOM 701 O O . PRO A 1 88 ? 18.589 -9.686 -21.613 1.00 95.38 88 PRO A O 1
ATOM 704 N N . ARG A 1 89 ? 17.851 -9.710 -23.708 1.00 95.75 89 ARG A N 1
ATOM 705 C CA . ARG A 1 89 ? 17.691 -11.178 -23.733 1.00 95.75 89 ARG A CA 1
ATOM 706 C C . ARG A 1 89 ? 18.967 -11.940 -23.373 1.00 95.75 89 ARG A C 1
ATOM 708 O O . ARG A 1 89 ? 18.856 -12.955 -22.698 1.00 95.75 89 ARG A O 1
ATOM 715 N N . GLU A 1 90 ? 20.113 -11.502 -23.877 1.00 93.06 90 GLU A N 1
ATOM 716 C CA . GLU A 1 90 ? 21.376 -12.201 -23.630 1.00 93.06 90 GLU A CA 1
ATOM 717 C C . GLU A 1 90 ? 21.796 -12.051 -22.171 1.00 93.06 90 GLU A C 1
ATOM 719 O O . GLU A 1 90 ? 22.073 -13.054 -21.526 1.00 93.06 90 GLU A O 1
ATOM 724 N N . GLU A 1 91 ? 21.650 -10.847 -21.622 1.00 93.69 91 GLU A N 1
ATOM 725 C CA . GLU A 1 91 ? 21.868 -10.561 -20.208 1.00 93.69 91 GLU A CA 1
ATOM 726 C C . GLU A 1 91 ? 20.991 -11.433 -19.297 1.00 93.69 91 GLU A C 1
ATOM 728 O O . GLU A 1 91 ? 21.506 -12.117 -18.424 1.00 93.69 91 G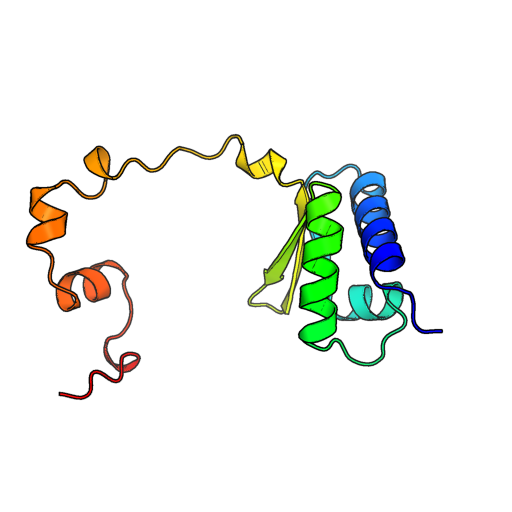LU A O 1
ATOM 733 N N . ARG A 1 92 ? 19.687 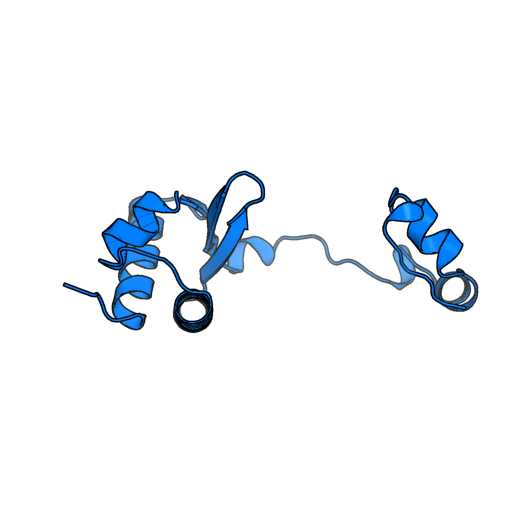-11.561 -19.582 1.00 93.00 92 ARG A N 1
ATOM 734 C CA . ARG A 1 92 ? 18.778 -12.447 -18.820 1.00 93.00 92 ARG A CA 1
ATOM 735 C C . ARG A 1 92 ? 19.170 -13.925 -18.813 1.00 93.00 92 ARG A C 1
ATOM 737 O O . ARG A 1 92 ? 18.684 -14.665 -17.967 1.00 93.00 92 ARG A O 1
ATOM 744 N N . LYS A 1 93 ? 19.939 -14.385 -19.802 1.00 93.50 93 LYS A N 1
ATOM 745 C CA . LYS A 1 93 ? 20.400 -15.778 -19.867 1.00 93.50 93 LYS A CA 1
ATOM 746 C C . LYS A 1 93 ? 21.748 -15.970 -19.186 1.00 93.50 93 LYS A C 1
ATOM 748 O O . LYS A 1 93 ? 22.047 -17.091 -18.794 1.00 93.50 93 LYS A O 1
ATOM 753 N N . SER A 1 94 ? 22.572 -14.925 -19.159 1.00 94.38 94 SER A N 1
ATOM 754 C CA . SER A 1 94 ? 23.954 -14.998 -18.701 1.00 94.38 94 SER A CA 1
ATOM 755 C C . SER A 1 94 ? 24.167 -14.437 -17.301 1.00 94.38 94 SER A C 1
ATOM 757 O O . SER A 1 94 ? 25.186 -14.775 -16.709 1.00 94.38 94 SER A O 1
ATOM 759 N N . LEU A 1 95 ? 23.270 -13.584 -16.785 1.00 93.50 95 LEU A N 1
ATOM 760 C CA . LEU A 1 95 ? 23.395 -13.048 -15.430 1.00 93.50 95 LEU A CA 1
ATOM 761 C C . LEU A 1 95 ? 23.243 -14.186 -14.421 1.00 93.50 95 LEU A C 1
ATOM 763 O O . LEU A 1 95 ? 22.218 -14.873 -14.395 1.00 93.50 95 LEU A O 1
ATOM 767 N N . SER A 1 96 ? 24.278 -14.375 -13.610 1.00 93.62 96 SER A N 1
ATOM 768 C CA . SER A 1 96 ? 24.231 -15.276 -12.466 1.00 93.62 96 SER A CA 1
ATOM 769 C C . SER A 1 96 ? 23.381 -14.666 -11.348 1.00 93.62 96 SER A C 1
ATOM 771 O O . SER A 1 96 ? 23.148 -13.454 -11.323 1.00 93.62 96 SER A O 1
ATOM 773 N N . LEU A 1 97 ? 22.895 -15.492 -10.418 1.00 90.06 97 LEU A N 1
ATOM 774 C CA . LEU A 1 97 ? 22.149 -14.980 -9.268 1.00 90.06 97 LEU A CA 1
ATOM 775 C C . LEU A 1 97 ? 23.050 -14.105 -8.389 1.00 90.06 97 LEU A C 1
ATOM 777 O O . LEU A 1 97 ? 22.601 -13.076 -7.894 1.00 90.06 97 LEU A O 1
ATOM 781 N N . GLU A 1 98 ? 24.325 -14.472 -8.260 1.00 91.19 98 GLU A N 1
ATOM 782 C CA . GLU A 1 98 ? 25.336 -13.720 -7.522 1.00 91.19 98 GLU A CA 1
ATOM 783 C C . GLU A 1 98 ? 25.525 -12.313 -8.106 1.00 91.19 98 GLU A C 1
ATOM 785 O O . GLU A 1 98 ? 25.561 -11.331 -7.362 1.00 91.19 98 GLU A O 1
ATOM 790 N N . ASP A 1 99 ? 25.587 -12.199 -9.436 1.00 91.44 99 ASP A N 1
ATOM 791 C CA . ASP A 1 99 ? 25.688 -10.905 -10.116 1.00 91.44 99 ASP A CA 1
ATOM 792 C C . ASP A 1 99 ? 24.414 -10.065 -9.927 1.00 91.44 99 ASP A C 1
ATOM 794 O O . ASP A 1 99 ? 24.517 -8.869 -9.658 1.00 91.44 99 ASP A O 1
ATOM 798 N N . ILE A 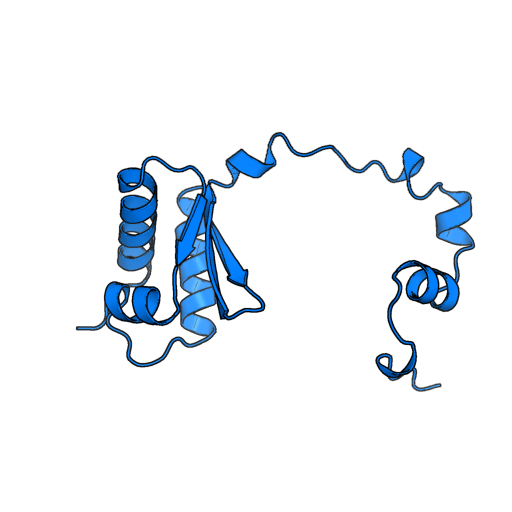1 100 ? 23.223 -10.684 -9.992 1.00 93.25 100 ILE A N 1
ATOM 799 C CA . ILE A 1 100 ? 21.939 -10.002 -9.729 1.00 93.25 100 ILE A CA 1
ATOM 800 C C . ILE A 1 100 ? 21.915 -9.434 -8.306 1.00 93.25 100 ILE A C 1
ATOM 802 O O . ILE A 1 100 ? 21.586 -8.268 -8.107 1.00 93.25 100 ILE A O 1
ATOM 806 N N . VAL A 1 101 ? 22.247 -10.252 -7.306 1.00 92.06 101 VAL A N 1
ATOM 807 C CA . VAL A 1 101 ? 22.229 -9.861 -5.886 1.00 92.06 101 VAL A CA 1
ATOM 808 C C . VAL A 1 101 ? 23.202 -8.715 -5.630 1.00 92.06 101 VAL A C 1
ATOM 810 O O . VAL A 1 101 ? 22.850 -7.745 -4.958 1.00 92.06 101 VAL A O 1
ATOM 813 N N . LYS A 1 102 ? 24.395 -8.789 -6.231 1.00 90.31 102 LYS A N 1
ATOM 814 C CA . LYS A 1 102 ? 25.399 -7.729 -6.161 1.00 90.31 102 LYS A CA 1
ATOM 815 C C . LYS A 1 102 ? 24.910 -6.421 -6.785 1.00 90.31 102 LYS A C 1
ATOM 817 O O . LYS A 1 102 ? 25.193 -5.363 -6.238 1.00 90.31 102 LYS A O 1
ATOM 822 N N . GLU A 1 103 ? 24.198 -6.473 -7.910 1.00 92.75 103 GLU A N 1
ATOM 823 C CA . GLU A 1 103 ? 23.629 -5.279 -8.554 1.00 92.75 103 GLU A CA 1
ATOM 824 C C . GLU A 1 103 ? 22.477 -4.659 -7.745 1.00 92.75 103 GLU A C 1
ATOM 826 O O . GLU A 1 103 ? 22.268 -3.449 -7.792 1.00 92.75 103 GLU A O 1
ATOM 831 N N . LEU A 1 104 ? 21.749 -5.466 -6.967 1.00 90.69 104 LEU A N 1
ATOM 832 C CA . LEU A 1 104 ? 20.679 -4.998 -6.080 1.00 90.69 104 LEU A CA 1
ATOM 833 C C . LEU A 1 104 ? 21.185 -4.381 -4.763 1.00 90.69 104 LEU A C 1
ATOM 835 O O . LEU A 1 104 ? 20.355 -3.989 -3.940 1.00 90.69 104 LEU A O 1
ATOM 839 N N . ASP A 1 105 ? 22.505 -4.299 -4.556 1.00 85.94 105 ASP A N 1
ATOM 840 C CA . ASP A 1 105 ? 23.139 -3.859 -3.305 1.00 85.94 105 ASP A CA 1
ATOM 841 C C . ASP A 1 105 ? 22.620 -4.632 -2.068 1.00 85.94 105 ASP A C 1
ATOM 843 O O . ASP A 1 105 ? 22.523 -4.086 -0.967 1.00 85.94 105 ASP A O 1
ATOM 847 N N . ILE A 1 106 ? 22.254 -5.908 -2.244 1.00 79.50 106 ILE A N 1
ATOM 848 C CA . ILE A 1 106 ? 21.822 -6.791 -1.153 1.00 79.50 106 ILE A CA 1
ATOM 849 C C . ILE A 1 106 ? 23.068 -7.470 -0.570 1.00 79.50 106 ILE A C 1
ATOM 851 O O . ILE A 1 106 ? 23.860 -8.060 -1.307 1.00 79.50 106 ILE A O 1
ATOM 855 N N . GLU A 1 107 ? 23.262 -7.389 0.750 1.00 68.69 107 GLU A N 1
ATOM 856 C CA . GLU A 1 107 ? 24.367 -8.078 1.427 1.00 68.69 107 GLU A CA 1
ATOM 857 C C . GLU A 1 107 ? 24.174 -9.603 1.331 1.00 68.69 107 GLU A C 1
ATOM 859 O O . GLU A 1 107 ? 23.110 -10.135 1.637 1.00 68.69 107 GLU A O 1
ATOM 864 N N . VAL A 1 108 ? 25.208 -10.319 0.875 1.00 56.84 108 VAL A N 1
ATOM 865 C CA . VAL A 1 108 ? 25.148 -11.768 0.587 1.00 56.84 108 VAL A CA 1
ATOM 866 C C . VAL A 1 108 ? 24.954 -12.612 1.860 1.00 56.84 108 VAL A C 1
ATOM 868 O O . VAL A 1 108 ? 24.487 -13.741 1.769 1.00 56.84 108 VAL A O 1
ATOM 871 N N . ASP A 1 109 ? 25.224 -12.050 3.042 1.00 56.84 109 ASP A N 1
ATOM 872 C CA . ASP A 1 109 ? 24.988 -12.705 4.339 1.00 56.84 109 ASP A CA 1
ATOM 873 C C . ASP A 1 109 ? 23.488 -12.915 4.659 1.00 56.84 109 ASP A C 1
ATOM 875 O O . ASP A 1 109 ? 23.166 -13.697 5.551 1.00 56.84 109 ASP A O 1
ATOM 879 N N . ASP A 1 110 ? 22.566 -12.269 3.929 1.00 54.56 110 ASP A N 1
ATOM 880 C CA . ASP A 1 110 ? 21.107 -12.438 4.086 1.00 54.56 110 ASP A CA 1
ATOM 881 C C . ASP A 1 110 ? 20.519 -13.572 3.218 1.00 54.56 110 ASP A C 1
ATOM 883 O O . ASP A 1 110 ? 19.308 -13.824 3.238 1.00 54.56 110 ASP A O 1
ATOM 887 N N . LEU A 1 111 ? 21.349 -14.256 2.427 1.00 53.66 111 LEU A N 1
ATOM 888 C CA . LEU A 1 111 ? 20.936 -15.377 1.590 1.00 53.66 111 LEU A CA 1
ATOM 889 C C . LEU A 1 111 ? 21.541 -16.665 2.149 1.00 53.66 111 LEU A C 1
ATOM 891 O O . LEU A 1 111 ? 22.695 -16.984 1.871 1.00 53.66 111 LEU A O 1
ATOM 895 N N . ASP A 1 112 ? 20.736 -17.426 2.896 1.00 60.09 112 ASP A N 1
ATOM 896 C CA . ASP A 1 112 ? 21.016 -18.824 3.250 1.00 60.09 112 ASP A CA 1
ATOM 897 C C . ASP A 1 112 ? 21.044 -19.682 1.966 1.00 60.09 112 ASP A C 1
ATOM 899 O O . ASP A 1 112 ? 20.096 -20.393 1.626 1.00 60.09 112 ASP A O 1
ATOM 903 N N . MET A 1 113 ? 22.124 -19.566 1.196 1.00 57.47 113 MET A N 1
ATOM 904 C CA . MET A 1 113 ? 22.431 -20.432 0.065 1.00 57.47 113 MET A CA 1
ATOM 905 C C . MET A 1 113 ? 23.004 -21.732 0.639 1.00 57.47 113 MET A C 1
ATOM 907 O O . MET A 1 113 ? 24.217 -21.884 0.763 1.00 57.47 113 MET A O 1
ATOM 911 N N . GLU A 1 114 ? 22.128 -22.647 1.063 1.00 48.56 114 GLU A N 1
ATOM 912 C CA . GLU A 1 114 ? 22.533 -24.032 1.324 1.00 48.56 114 GLU A CA 1
ATOM 913 C C . GLU A 1 114 ? 22.994 -24.668 -0.004 1.00 48.56 114 GLU A C 1
ATOM 915 O O . GLU A 1 114 ? 22.239 -24.676 -0.981 1.00 48.56 114 GLU A O 1
ATOM 920 N N . GLU A 1 115 ? 24.248 -25.145 -0.037 1.00 43.19 115 GLU A N 1
ATOM 921 C CA . GLU A 1 115 ? 24.834 -25.959 -1.123 1.00 43.19 115 GLU A CA 1
ATOM 922 C C . GLU A 1 115 ? 24.069 -27.270 -1.374 1.00 43.19 115 GLU A C 1
ATOM 924 O O . GLU A 1 115 ? 23.663 -27.938 -0.392 1.00 43.19 115 GLU A O 1
#

Foldseek 3Di:
DFADLLQLLVVVVVVCVVVVDQKDWDAPVRSCVSRVHPDDDPVSVVSNQVSNVVVQKGWDADPVHGIMIGRVVVCVPPDDDDCCVVPNPVNVVPDDPVNVCVVVVHDPVVDPPDD

Sequence (115 aa):
MIVPVDRVAYLLALMLKRSNKTKGRMSKKTLRIVSGRKNIQAAFLFNLYENLYSLGLEMVELDRGGYALFHRSILEGVPVLKARDLIPREERKSLSLEDIVKELDIEVDDLDMEE

pLDDT: mean 91.83, std 11.27, range [43.19, 98.69]

Secondary structure (DSSP, 8-state):
-PPPHHHHHHHHHHHHHHTT-SEEEE-HHHHHHHHT-SS--HHHHHHHHHHHHTTTEEEEE-TTSSEEEEEGGGGTTSPPP-HHHHS-HHHHHH--HHHHHHHTT--GGG-----